Protein AF-W7T0G7-F1 (afdb_monomer_lite)

Structure (mmCIF, N/CA/C/O backbone):
data_AF-W7T0G7-F1
#
_entry.id   AF-W7T0G7-F1
#
loop_
_atom_site.group_PDB
_atom_site.id
_atom_site.type_symbol
_atom_site.label_atom_id
_atom_site.label_alt_id
_atom_site.label_comp_id
_atom_site.label_asym_id
_atom_site.label_entity_id
_atom_site.label_seq_id
_atom_site.pdbx_PDB_ins_code
_atom_site.Cartn_x
_atom_site.Cartn_y
_atom_site.Cartn_z
_atom_site.occupancy
_atom_site.B_iso_or_equiv
_atom_site.auth_seq_id
_atom_site.auth_comp_id
_atom_site.auth_asym_id
_atom_site.auth_atom_id
_atom_site.pdbx_PDB_model_num
ATOM 1 N N . MET A 1 1 ? -38.658 58.659 -3.209 1.00 38.28 1 MET A N 1
ATOM 2 C CA . MET A 1 1 ? -38.162 58.208 -1.889 1.00 38.28 1 MET A CA 1
ATOM 3 C C . MET A 1 1 ? -36.818 57.527 -2.097 1.00 38.28 1 MET A C 1
ATOM 5 O O . MET A 1 1 ? -36.670 56.825 -3.087 1.00 38.28 1 MET A O 1
ATOM 9 N N . ALA A 1 2 ? -35.844 57.837 -1.244 1.00 38.88 2 ALA A N 1
ATOM 10 C CA . ALA A 1 2 ? -34.425 57.495 -1.357 1.00 38.88 2 ALA A CA 1
ATOM 11 C C . ALA A 1 2 ? -34.022 56.374 -0.367 1.00 38.88 2 ALA A C 1
ATOM 13 O O . ALA A 1 2 ? -34.614 56.352 0.704 1.00 38.88 2 ALA A O 1
ATOM 14 N N . PHE A 1 3 ? -33.058 55.519 -0.787 1.00 35.84 3 PHE A N 1
ATOM 15 C CA . PHE A 1 3 ? -31.972 54.727 -0.115 1.00 35.84 3 PHE A CA 1
ATOM 16 C C . PHE A 1 3 ? -32.086 54.269 1.375 1.00 35.84 3 PHE A C 1
ATOM 18 O O . PHE A 1 3 ? -32.823 54.914 2.109 1.00 35.84 3 PHE A O 1
ATOM 25 N N . PRO A 1 4 ? -31.326 53.250 1.900 1.00 53.34 4 PRO A N 1
ATOM 26 C CA . PRO A 1 4 ? -29.958 52.813 1.505 1.00 53.34 4 PRO A CA 1
ATOM 27 C C . PRO A 1 4 ? -29.647 51.274 1.589 1.00 53.34 4 PRO A C 1
ATOM 29 O O . PRO A 1 4 ? -30.462 50.489 2.053 1.00 53.34 4 PRO A O 1
ATOM 32 N N . ALA A 1 5 ? -28.630 50.769 0.870 1.00 35.22 5 ALA A N 1
ATOM 33 C CA . ALA A 1 5 ? -27.236 50.408 1.247 1.00 35.22 5 ALA A CA 1
ATOM 34 C C . ALA A 1 5 ? -26.982 49.019 1.892 1.00 35.22 5 ALA A C 1
ATOM 36 O O . ALA A 1 5 ? -27.711 48.543 2.751 1.00 35.22 5 ALA A O 1
ATOM 37 N N . SER A 1 6 ? -25.881 48.424 1.420 1.00 41.38 6 SER A N 1
ATOM 38 C CA . SER A 1 6 ? -25.241 47.129 1.683 1.00 41.38 6 SER A CA 1
ATOM 39 C C . SER A 1 6 ? -25.088 46.666 3.137 1.00 41.38 6 SER A C 1
ATOM 41 O O . SER A 1 6 ? -24.759 47.463 4.009 1.00 41.38 6 SER A O 1
ATOM 43 N N . VAL A 1 7 ? -25.082 45.337 3.328 1.00 38.31 7 VAL A N 1
ATOM 44 C CA . VAL A 1 7 ? -24.231 44.639 4.312 1.00 38.31 7 VAL A CA 1
ATOM 45 C C . VAL A 1 7 ? -23.619 43.393 3.655 1.00 38.31 7 VAL A C 1
ATOM 47 O O . VAL A 1 7 ? -24.323 42.541 3.123 1.00 38.31 7 VAL A O 1
ATOM 50 N N . ILE A 1 8 ? -22.287 43.335 3.683 1.00 43.81 8 ILE A N 1
ATOM 51 C CA . ILE A 1 8 ? -21.421 42.182 3.394 1.00 43.81 8 ILE A CA 1
ATOM 52 C C . ILE A 1 8 ? -21.242 41.406 4.704 1.00 43.81 8 ILE A C 1
ATOM 54 O O . ILE A 1 8 ? -21.022 42.065 5.711 1.00 43.81 8 ILE A O 1
ATOM 58 N N . MET A 1 9 ? -21.306 40.068 4.676 1.00 31.69 9 MET A N 1
ATOM 59 C CA . MET A 1 9 ? -20.691 39.062 5.582 1.00 31.69 9 MET A CA 1
ATOM 60 C C . MET A 1 9 ? -21.477 37.748 5.376 1.00 31.69 9 MET A C 1
ATOM 62 O O . MET A 1 9 ? -22.691 37.798 5.259 1.00 31.69 9 MET A O 1
ATOM 66 N N . ALA A 1 10 ? -20.95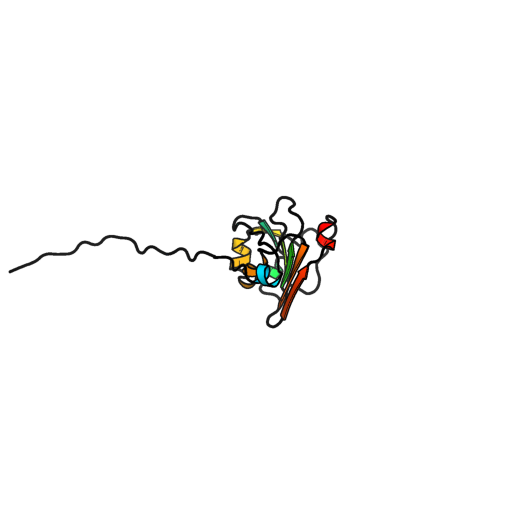2 36.529 5.356 1.00 39.69 10 ALA A N 1
ATOM 67 C CA . ALA A 1 10 ? -19.621 35.954 5.444 1.00 39.69 10 ALA A CA 1
ATOM 68 C C . ALA A 1 10 ? -19.792 34.456 5.092 1.00 39.69 10 ALA A C 1
ATOM 70 O O . ALA A 1 10 ? -20.881 33.912 5.258 1.00 39.69 10 ALA A O 1
ATOM 71 N N . GLY A 1 11 ? -18.721 33.791 4.654 1.00 36.66 11 GLY A N 1
ATOM 72 C CA . GLY A 1 11 ? -18.664 32.326 4.627 1.00 36.66 11 GLY A CA 1
ATOM 73 C C . GLY A 1 11 ? -19.025 31.691 3.288 1.00 36.66 11 GLY A C 1
ATOM 74 O O . GLY A 1 11 ? -20.064 31.057 3.146 1.00 36.66 11 GLY A O 1
ATOM 75 N N . LYS A 1 12 ? -18.103 31.752 2.317 1.00 42.94 12 LYS A N 1
ATOM 76 C CA . LYS A 1 12 ? -17.912 30.568 1.473 1.00 42.94 12 LYS A CA 1
ATOM 77 C C . LYS A 1 12 ? -17.455 29.465 2.419 1.00 42.94 12 LYS A C 1
ATOM 79 O O . LYS A 1 12 ? -16.281 29.439 2.788 1.00 42.94 12 LYS A O 1
ATOM 84 N N . GLU A 1 13 ? -18.382 28.614 2.839 1.00 42.12 13 GLU A N 1
ATOM 85 C CA . GLU A 1 13 ? -18.037 27.313 3.387 1.00 42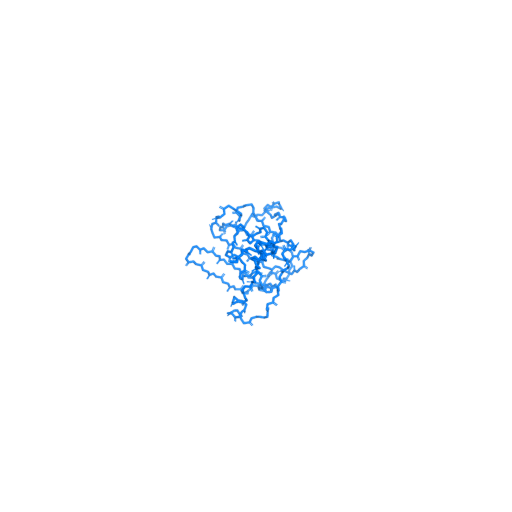.12 13 GLU A CA 1
ATOM 86 C C . GLU A 1 13 ? -17.322 26.569 2.262 1.00 42.12 13 GLU A C 1
ATOM 88 O O . GLU A 1 13 ? -17.919 26.091 1.298 1.00 42.12 13 GLU A O 1
ATOM 93 N N . GLN A 1 14 ? -15.995 26.631 2.309 1.00 37.94 14 GLN A N 1
ATOM 94 C CA . GLN A 1 14 ? -15.141 25.763 1.529 1.00 37.94 14 GLN A CA 1
ATOM 95 C C . GLN A 1 14 ? -15.402 24.380 2.099 1.00 37.94 14 GLN A C 1
ATOM 97 O O . GLN A 1 14 ? -14.861 24.031 3.145 1.00 37.94 14 GLN A O 1
ATOM 102 N N . ALA A 1 15 ? -16.296 23.635 1.450 1.00 39.91 15 ALA A N 1
ATOM 103 C CA . ALA A 1 15 ? -16.377 22.207 1.655 1.00 39.91 15 ALA A CA 1
ATOM 104 C C . ALA A 1 15 ? -14.957 21.682 1.444 1.00 39.91 15 ALA A C 1
ATOM 106 O O . ALA A 1 15 ? -14.414 21.763 0.339 1.00 39.91 15 ALA A O 1
ATOM 107 N N . ALA A 1 16 ? -14.332 21.229 2.530 1.00 43.69 16 ALA A N 1
ATOM 108 C CA . ALA A 1 16 ? -13.197 20.343 2.428 1.00 43.69 16 ALA A CA 1
ATOM 109 C C . ALA A 1 16 ? -13.612 19.261 1.428 1.00 43.69 16 ALA A C 1
ATOM 111 O O . ALA A 1 16 ? -14.672 18.651 1.587 1.00 43.69 16 ALA A O 1
ATOM 112 N N . VAL A 1 17 ? -12.840 19.087 0.354 1.00 43.47 17 VAL A N 1
ATOM 113 C CA . VAL A 1 17 ? -12.960 17.900 -0.490 1.00 43.47 17 VAL A CA 1
ATOM 114 C C . VAL A 1 17 ? -12.558 16.745 0.419 1.00 43.47 17 VAL A C 1
ATOM 116 O O . VAL A 1 17 ? -11.383 16.440 0.586 1.00 43.47 17 VAL A O 1
ATOM 119 N N . GLY A 1 18 ? -13.549 16.218 1.135 1.00 38.69 18 GLY A N 1
ATOM 120 C CA . GLY A 1 18 ? -13.409 15.086 2.022 1.00 38.69 18 GLY A CA 1
ATOM 121 C C . GLY A 1 18 ? -13.093 13.882 1.161 1.00 38.69 18 GLY A C 1
ATOM 122 O O . GLY A 1 18 ? -13.861 13.514 0.273 1.00 38.69 18 GLY A O 1
ATOM 123 N N . PHE A 1 19 ? -11.924 13.307 1.391 1.00 47.78 19 PHE A N 1
ATOM 124 C CA . PHE A 1 19 ? -11.608 11.970 0.943 1.00 47.78 19 PHE A CA 1
ATOM 125 C C . PHE A 1 19 ? -12.575 11.008 1.646 1.00 47.78 19 PHE A C 1
ATOM 127 O O . PHE A 1 19 ? -12.391 10.708 2.820 1.00 47.78 19 PHE A O 1
ATOM 134 N N . GLU A 1 20 ? -13.628 10.571 0.956 1.00 49.78 20 GLU A N 1
ATOM 135 C CA . GLU A 1 20 ? -14.478 9.461 1.396 1.00 49.78 20 GLU A CA 1
ATOM 136 C C . GLU A 1 20 ? -13.916 8.178 0.762 1.00 49.78 20 GLU A C 1
ATOM 138 O O . GLU A 1 20 ? -14.088 7.973 -0.448 1.00 49.78 20 GLU A O 1
ATOM 143 N N . PRO A 1 21 ? -13.191 7.326 1.514 1.00 59.91 21 PRO A N 1
ATOM 144 C CA . PRO A 1 21 ? -12.618 6.115 0.951 1.00 59.91 21 PRO A CA 1
ATOM 145 C C . PRO A 1 21 ? -13.740 5.186 0.482 1.00 59.91 21 PRO A C 1
ATOM 147 O O . PRO A 1 21 ? -14.607 4.777 1.253 1.00 59.91 21 PRO A O 1
ATOM 150 N N . SER A 1 22 ? -13.729 4.842 -0.805 1.00 71.81 22 SER A N 1
ATOM 151 C CA . SER A 1 22 ? -14.692 3.900 -1.369 1.00 71.81 22 SER A CA 1
ATOM 152 C C . SER A 1 22 ? -14.389 2.479 -0.887 1.00 71.81 22 SER A C 1
ATOM 154 O O . SER A 1 22 ? -13.312 1.951 -1.146 1.00 71.81 22 SER A O 1
ATOM 156 N N . ASP A 1 23 ? -15.352 1.825 -0.237 1.00 85.88 23 ASP A N 1
ATOM 157 C CA . ASP A 1 23 ? -15.233 0.460 0.300 1.00 85.88 23 ASP A CA 1
ATOM 158 C C . ASP A 1 23 ? -15.572 -0.642 -0.726 1.00 85.88 23 ASP A C 1
ATOM 160 O O . ASP A 1 23 ? -15.670 -1.823 -0.382 1.00 85.88 23 ASP A O 1
ATOM 164 N N . HIS A 1 24 ? -15.767 -0.284 -1.999 1.00 93.25 24 HIS A N 1
ATOM 165 C CA . HIS A 1 24 ? -16.257 -1.210 -3.022 1.00 93.25 24 HIS A CA 1
ATOM 166 C C . HIS A 1 24 ? -15.323 -2.408 -3.256 1.00 93.25 24 HIS A C 1
ATOM 168 O O . HIS A 1 24 ? -15.814 -3.509 -3.509 1.00 93.25 24 HIS A O 1
ATOM 174 N N . VAL A 1 25 ? -14.001 -2.228 -3.128 1.00 95.88 25 VAL A N 1
ATOM 175 C CA . VAL A 1 25 ? -13.027 -3.327 -3.244 1.00 95.88 25 VAL A CA 1
ATOM 176 C C . VAL A 1 25 ? -13.207 -4.319 -2.096 1.00 95.88 25 VAL A C 1
ATOM 178 O O . VAL A 1 25 ? -13.257 -5.521 -2.340 1.00 95.88 25 VAL A O 1
ATOM 181 N N . CYS A 1 26 ? -13.411 -3.834 -0.866 1.00 96.12 26 CYS A N 1
ATOM 182 C CA . CYS A 1 26 ? -13.692 -4.688 0.292 1.00 96.12 26 CYS A CA 1
ATOM 183 C C . CYS A 1 26 ? -14.990 -5.485 0.097 1.00 96.12 26 CYS A C 1
ATOM 185 O O . CYS A 1 26 ? -15.029 -6.687 0.356 1.00 96.12 26 CYS A O 1
ATOM 187 N N . ARG A 1 27 ? -16.038 -4.846 -0.441 1.00 96.00 27 ARG A N 1
ATOM 188 C CA . ARG A 1 27 ? -17.304 -5.526 -0.768 1.00 96.00 27 ARG A CA 1
ATOM 189 C C . ARG A 1 27 ? -17.125 -6.591 -1.847 1.00 96.00 27 ARG A C 1
ATOM 191 O O . ARG A 1 27 ? -17.638 -7.694 -1.684 1.00 96.00 27 ARG A O 1
ATOM 198 N N . ARG A 1 28 ? -16.384 -6.291 -2.922 1.00 96.25 28 ARG A N 1
ATOM 199 C CA . ARG A 1 28 ? -16.067 -7.247 -4.001 1.00 96.25 28 ARG A CA 1
ATOM 200 C C . ARG A 1 28 ? -15.252 -8.435 -3.486 1.00 96.25 28 ARG A C 1
ATOM 202 O O . ARG A 1 28 ? -15.480 -9.559 -3.917 1.00 96.25 28 ARG A O 1
ATOM 209 N N . ALA A 1 29 ? -14.358 -8.182 -2.536 1.00 94.75 29 ALA A N 1
ATOM 210 C CA . ALA A 1 29 ? -13.570 -9.184 -1.828 1.00 94.75 29 ALA A CA 1
ATOM 211 C C . ALA A 1 29 ? -14.361 -9.966 -0.758 1.00 94.75 29 ALA A C 1
ATOM 213 O O . ALA A 1 29 ? -13.868 -10.975 -0.259 1.00 94.75 29 ALA A O 1
ATOM 214 N N . GLY A 1 30 ? -15.572 -9.527 -0.392 1.00 96.50 30 GLY A N 1
ATOM 215 C CA . GLY A 1 30 ? -16.386 -10.165 0.647 1.00 96.50 30 GLY A CA 1
ATOM 216 C C . GLY A 1 30 ? -15.825 -10.005 2.065 1.00 96.50 30 GLY A C 1
ATOM 217 O O . GLY A 1 30 ? -16.059 -10.867 2.910 1.00 96.50 30 GLY A O 1
ATOM 218 N N . VAL A 1 31 ? -15.081 -8.928 2.332 1.00 96.56 31 VAL A N 1
ATOM 219 C CA . VAL A 1 31 ? -14.423 -8.672 3.624 1.00 96.56 31 VAL A CA 1
ATOM 220 C C . VAL A 1 31 ? -14.942 -7.408 4.297 1.00 96.56 31 VAL A C 1
ATOM 222 O O . VAL A 1 31 ? -15.385 -6.464 3.641 1.00 96.56 31 VAL A O 1
ATOM 225 N N . LEU A 1 32 ? -14.858 -7.380 5.628 1.00 94.56 32 LEU A N 1
ATOM 226 C CA . LEU A 1 32 ? -15.098 -6.159 6.390 1.00 94.56 32 LEU A CA 1
ATOM 227 C C . LEU A 1 32 ? -13.934 -5.179 6.165 1.00 94.56 32 LEU A C 1
ATOM 229 O O . LEU A 1 32 ? -12.778 -5.596 6.290 1.00 94.56 32 LEU A O 1
ATOM 233 N N . PRO A 1 33 ? -14.214 -3.898 5.859 1.00 93.69 33 PRO A N 1
ATOM 234 C CA . PRO A 1 33 ? -13.173 -2.886 5.753 1.00 93.69 33 PRO A CA 1
ATOM 235 C C . PRO A 1 33 ? -12.378 -2.756 7.055 1.00 93.69 33 PRO A C 1
ATOM 237 O O . PRO A 1 33 ? -12.949 -2.687 8.143 1.00 93.69 33 PRO A O 1
ATOM 240 N N . SER A 1 34 ? -11.060 -2.666 6.924 1.00 93.56 34 SER A N 1
ATOM 241 C CA . SER A 1 34 ? -10.131 -2.263 7.975 1.00 93.56 34 SER A CA 1
ATOM 242 C C . SER A 1 34 ? -9.518 -0.921 7.556 1.00 93.56 34 SER A C 1
ATOM 244 O O . SER A 1 34 ? -8.502 -0.906 6.858 1.00 93.56 34 SER A O 1
ATOM 246 N N . PRO A 1 35 ? -10.175 0.214 7.854 1.00 90.56 35 PRO A N 1
ATOM 247 C CA . PRO A 1 35 ? -9.727 1.518 7.381 1.00 90.56 35 PRO A CA 1
ATOM 248 C C . PRO A 1 35 ? -8.383 1.909 8.003 1.00 90.56 35 PRO A C 1
ATOM 250 O O . PRO A 1 35 ? -8.055 1.497 9.113 1.00 90.56 35 PRO A O 1
ATOM 253 N N . VAL A 1 36 ? -7.635 2.740 7.282 1.00 92.19 36 VAL A N 1
ATOM 254 C CA . VAL A 1 36 ? -6.396 3.375 7.750 1.00 92.19 36 VAL A CA 1
ATOM 255 C C . VAL A 1 36 ? -6.628 4.877 7.889 1.00 92.19 36 VAL A C 1
ATOM 257 O O . VAL A 1 36 ? -7.387 5.460 7.109 1.00 92.19 36 VAL A O 1
ATOM 260 N N . ALA A 1 37 ? -6.012 5.512 8.882 1.00 92.38 37 ALA A N 1
ATOM 261 C CA . ALA A 1 37 ? -6.108 6.953 9.056 1.00 92.38 37 ALA A CA 1
ATOM 262 C C . ALA A 1 37 ? -5.182 7.680 8.060 1.00 92.38 37 ALA A C 1
ATOM 264 O O . ALA A 1 37 ? -4.097 7.181 7.757 1.00 92.38 37 ALA A O 1
ATOM 265 N N . PRO A 1 38 ? -5.539 8.891 7.594 1.00 93.62 38 PRO A N 1
ATOM 266 C CA . PRO A 1 38 ? -4.677 9.688 6.711 1.00 93.62 38 PRO A CA 1
ATOM 267 C C . PRO A 1 38 ? -3.265 9.933 7.276 1.00 93.62 38 PRO A C 1
ATOM 269 O O . PRO A 1 38 ? -2.286 9.921 6.531 1.00 93.62 38 PRO A O 1
ATOM 272 N N . ALA A 1 39 ? -3.171 10.088 8.602 1.00 94.44 39 ALA A N 1
ATOM 273 C CA . ALA A 1 39 ? -1.926 10.305 9.338 1.00 94.44 39 ALA A CA 1
ATOM 274 C C . ALA A 1 39 ? -1.146 9.012 9.652 1.00 94.44 39 ALA A C 1
ATOM 276 O O . ALA A 1 39 ? -0.035 9.088 10.183 1.00 94.44 39 ALA A O 1
ATOM 277 N N . ASP A 1 40 ? -1.696 7.831 9.351 1.00 94.12 40 ASP A N 1
ATOM 278 C CA . ASP A 1 40 ? -0.960 6.581 9.523 1.00 94.12 40 ASP A CA 1
ATOM 279 C C . ASP A 1 40 ? 0.189 6.501 8.522 1.00 94.12 40 ASP A C 1
ATOM 281 O O . ASP A 1 40 ? 0.130 7.043 7.416 1.00 94.12 40 ASP A O 1
ATOM 285 N N . LYS A 1 41 ? 1.248 5.790 8.908 1.00 94.81 41 LYS A N 1
ATOM 286 C CA . LYS A 1 41 ? 2.404 5.548 8.045 1.00 94.81 41 LYS A CA 1
ATOM 287 C C . LYS A 1 41 ? 2.309 4.185 7.380 1.00 94.81 41 LYS A C 1
ATOM 289 O O . LYS A 1 41 ? 1.907 3.215 8.019 1.00 94.81 41 LYS A O 1
ATOM 294 N N . LEU A 1 42 ? 2.764 4.130 6.135 1.00 94.75 42 LEU A N 1
ATOM 295 C CA . LEU A 1 42 ? 2.998 2.925 5.342 1.00 94.75 42 LEU A CA 1
ATOM 296 C C . LEU A 1 42 ? 4.436 2.910 4.815 1.00 94.75 42 LEU A C 1
ATOM 298 O O . LEU A 1 42 ? 5.101 3.949 4.789 1.00 94.75 42 LEU A O 1
ATOM 302 N N . GLY A 1 43 ? 4.913 1.744 4.386 1.00 94.62 43 GLY A N 1
ATOM 303 C CA . GLY A 1 43 ? 6.151 1.618 3.623 1.00 94.62 43 GLY A CA 1
ATOM 304 C C . GLY A 1 43 ? 5.892 1.876 2.140 1.00 94.62 43 GLY A C 1
ATOM 305 O O . GLY A 1 43 ? 4.989 1.284 1.553 1.00 94.62 43 GLY A O 1
ATOM 306 N N . VAL A 1 44 ? 6.683 2.737 1.504 1.00 95.38 44 VAL A N 1
ATOM 307 C CA . VAL A 1 44 ? 6.566 3.010 0.064 1.00 95.38 44 VAL A CA 1
ATOM 308 C C . VAL A 1 44 ? 7.927 2.973 -0.624 1.00 95.38 44 VAL A C 1
ATOM 310 O O . VAL A 1 44 ? 8.916 3.440 -0.061 1.00 95.38 44 VAL A O 1
ATOM 313 N N . SER A 1 45 ? 8.000 2.440 -1.845 1.00 94.88 45 SER A N 1
ATOM 314 C CA . SER A 1 45 ? 9.191 2.609 -2.684 1.00 94.88 45 SER A CA 1
ATOM 315 C C . SER A 1 45 ? 9.191 3.985 -3.349 1.00 94.88 45 SER A C 1
ATOM 317 O O . SER A 1 45 ? 8.143 4.525 -3.703 1.00 94.88 45 SER A O 1
ATOM 319 N N . ARG A 1 46 ? 10.370 4.571 -3.588 1.00 91.62 46 ARG A N 1
ATOM 320 C CA . ARG A 1 46 ? 10.452 5.893 -4.246 1.00 91.62 46 ARG A CA 1
ATOM 321 C C . ARG A 1 46 ? 9.802 5.894 -5.637 1.00 91.62 46 ARG A C 1
ATOM 323 O O . ARG A 1 46 ? 9.187 6.883 -6.021 1.00 91.62 46 ARG A O 1
ATOM 330 N N . GLN A 1 47 ? 9.899 4.779 -6.360 1.00 90.56 47 GLN A N 1
ATOM 331 C CA . GLN A 1 47 ? 9.319 4.590 -7.693 1.00 90.56 47 GLN A CA 1
ATOM 332 C C . GLN A 1 47 ? 7.784 4.567 -7.677 1.00 90.56 47 GLN A C 1
ATOM 334 O O . GLN A 1 47 ? 7.150 4.966 -8.651 1.00 90.56 47 GLN A O 1
ATOM 339 N N . ALA A 1 48 ? 7.164 4.157 -6.564 1.00 92.19 48 ALA A N 1
ATOM 340 C CA . ALA A 1 48 ? 5.707 4.202 -6.443 1.00 92.19 48 ALA A CA 1
ATOM 341 C C . ALA A 1 48 ? 5.147 5.622 -6.536 1.00 92.19 48 ALA A C 1
ATOM 343 O O . ALA A 1 48 ? 4.017 5.806 -6.982 1.00 92.19 48 ALA A O 1
ATOM 344 N N . LEU A 1 49 ? 5.951 6.628 -6.186 1.00 91.75 49 LEU A N 1
ATOM 345 C CA . LEU A 1 49 ? 5.568 8.035 -6.258 1.00 91.75 49 LEU A CA 1
ATOM 346 C C . LEU A 1 49 ? 5.806 8.654 -7.644 1.00 91.75 49 LEU A C 1
ATOM 348 O O . LEU A 1 49 ? 5.268 9.720 -7.923 1.00 91.75 49 LEU A O 1
ATOM 352 N N . SER A 1 50 ? 6.577 8.008 -8.528 1.00 87.38 50 SER A N 1
ATOM 353 C CA . SER A 1 50 ? 6.845 8.514 -9.884 1.00 87.38 50 SER A CA 1
ATOM 354 C C . SER A 1 50 ? 5.802 8.100 -10.927 1.00 87.38 50 SER A C 1
ATOM 356 O O . SER A 1 50 ? 5.959 8.433 -12.099 1.00 87.38 50 SER A O 1
ATOM 358 N N . GLY A 1 51 ? 4.748 7.380 -10.526 1.00 83.69 51 GLY A N 1
ATOM 359 C CA . GLY A 1 51 ? 3.690 6.926 -11.436 1.00 83.69 51 GLY A CA 1
ATOM 360 C C . GLY A 1 51 ? 4.080 5.728 -12.307 1.00 83.69 51 GLY A C 1
ATOM 361 O O . GLY A 1 51 ? 3.480 5.513 -13.359 1.00 83.69 51 GLY A O 1
ATOM 362 N N . GLU A 1 52 ? 5.100 4.966 -11.901 1.00 91.00 52 GLU A N 1
ATOM 363 C CA . GLU A 1 52 ? 5.514 3.751 -12.604 1.00 91.00 52 GLU A CA 1
ATOM 364 C C . GLU A 1 52 ? 4.488 2.616 -12.409 1.00 91.00 52 GLU A C 1
ATOM 366 O O . GLU A 1 52 ? 3.746 2.567 -11.426 1.00 91.00 52 GLU A O 1
ATOM 371 N N . TRP A 1 53 ? 4.445 1.694 -13.372 1.00 93.50 53 TRP A N 1
ATOM 372 C CA . TRP A 1 53 ? 3.575 0.521 -13.365 1.00 93.50 53 TRP A CA 1
ATOM 373 C C . TRP A 1 53 ? 4.391 -0.775 -13.501 1.00 93.50 53 TRP A C 1
ATOM 375 O O . TRP A 1 53 ? 5.437 -0.772 -14.153 1.00 93.50 53 TRP A O 1
ATOM 385 N N . PRO A 1 54 ? 3.909 -1.912 -12.969 1.00 95.62 54 PRO A N 1
ATOM 386 C CA . PRO A 1 54 ? 2.705 -2.055 -12.149 1.00 95.62 54 PRO A CA 1
ATOM 387 C C . PRO A 1 54 ? 2.909 -1.493 -10.738 1.00 95.62 54 PRO A C 1
ATOM 389 O O . PRO A 1 54 ? 4.037 -1.446 -10.251 1.00 95.62 54 PRO A O 1
ATOM 392 N N . LEU A 1 55 ? 1.820 -1.090 -10.088 1.00 97.06 55 LEU A N 1
ATOM 393 C CA . LEU A 1 55 ? 1.794 -0.645 -8.700 1.00 97.06 55 LEU A CA 1
ATOM 394 C C . LEU A 1 55 ? 1.274 -1.787 -7.834 1.00 97.06 55 LEU A C 1
ATOM 396 O O . LEU A 1 55 ? 0.143 -2.237 -7.991 1.00 97.06 55 LEU A O 1
ATOM 400 N N . ASN A 1 56 ? 2.109 -2.257 -6.926 1.00 97.25 56 ASN A N 1
ATOM 401 C CA . ASN A 1 56 ? 1.820 -3.382 -6.061 1.00 97.25 56 ASN A CA 1
ATOM 402 C C . ASN A 1 56 ? 1.573 -2.888 -4.641 1.00 97.25 56 ASN A C 1
ATOM 404 O O . ASN A 1 56 ? 2.190 -1.914 -4.204 1.00 97.25 56 ASN A O 1
ATOM 408 N N . GLY A 1 57 ? 0.745 -3.618 -3.906 1.00 96.12 57 GLY A N 1
ATOM 409 C CA . GLY A 1 57 ? 0.577 -3.438 -2.477 1.00 96.12 57 GLY A CA 1
ATOM 410 C C . GLY A 1 57 ? 0.416 -4.765 -1.759 1.00 96.12 57 GLY A C 1
ATOM 411 O O . GLY A 1 57 ? -0.182 -5.705 -2.284 1.00 96.12 57 GLY A O 1
ATOM 412 N N . VAL A 1 58 ? 0.934 -4.830 -0.539 1.00 95.62 58 VAL A N 1
ATOM 413 C CA . VAL A 1 58 ? 0.680 -5.915 0.411 1.00 95.62 58 VAL A CA 1
ATOM 414 C C . VAL A 1 58 ? 0.379 -5.315 1.775 1.00 95.62 58 VAL A C 1
ATOM 416 O O . VAL A 1 58 ? 1.072 -4.392 2.208 1.00 95.62 58 VAL A O 1
ATOM 419 N N . ARG A 1 59 ? -0.647 -5.835 2.451 1.00 95.25 59 ARG A N 1
ATOM 420 C CA . ARG A 1 59 ? -0.928 -5.488 3.842 1.00 95.25 59 ARG A CA 1
ATOM 421 C C . ARG A 1 59 ? -0.475 -6.605 4.765 1.00 95.25 59 ARG A C 1
ATOM 423 O O . ARG A 1 59 ? -1.085 -7.672 4.814 1.00 95.25 59 ARG A O 1
ATOM 430 N N . LEU A 1 60 ? 0.597 -6.349 5.496 1.00 92.75 60 LEU A N 1
ATOM 431 C CA . LEU A 1 60 ? 1.092 -7.218 6.554 1.00 92.75 60 LEU A CA 1
ATOM 432 C C . LEU A 1 60 ? 0.283 -7.008 7.835 1.00 92.75 60 LEU A C 1
ATOM 434 O O . LEU A 1 60 ? -0.559 -6.109 7.933 1.00 92.75 60 LEU A O 1
ATOM 438 N N . ARG A 1 61 ? 0.536 -7.851 8.837 1.00 87.44 61 ARG A N 1
ATOM 439 C CA . ARG A 1 61 ? 0.057 -7.592 10.197 1.00 87.44 61 ARG A CA 1
ATOM 440 C C . ARG A 1 61 ? 0.654 -6.272 10.699 1.00 87.44 61 ARG A C 1
ATOM 442 O O . ARG A 1 61 ? 1.785 -5.937 10.369 1.00 87.44 61 ARG A O 1
ATOM 449 N N . GLU A 1 62 ? -0.120 -5.538 11.486 1.00 78.00 62 GLU A N 1
ATOM 450 C CA . GLU A 1 62 ? 0.307 -4.262 12.061 1.00 78.00 62 GLU A CA 1
ATOM 451 C C . GLU A 1 62 ? 1.545 -4.451 12.952 1.00 78.00 62 GLU A C 1
ATOM 453 O O . GLU A 1 62 ? 1.491 -5.172 13.949 1.00 78.00 62 GLU A O 1
ATOM 458 N N . ASP A 1 63 ? 2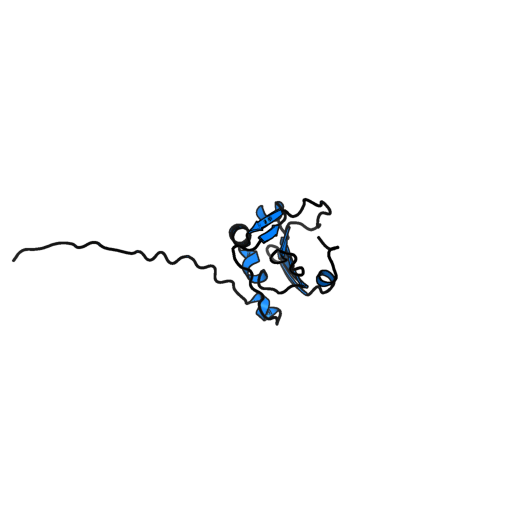.647 -3.793 12.586 1.00 66.44 63 ASP A N 1
ATOM 459 C CA . ASP A 1 63 ? 3.906 -3.753 13.345 1.00 66.44 63 ASP A CA 1
ATOM 460 C C . ASP A 1 63 ? 4.320 -2.290 13.585 1.00 66.44 63 ASP A C 1
ATOM 462 O O . ASP A 1 63 ? 5.290 -1.775 13.033 1.00 66.44 63 ASP A O 1
ATOM 466 N N . GLY A 1 64 ? 3.475 -1.542 14.307 1.00 67.94 64 GLY A N 1
ATOM 467 C CA . GLY A 1 64 ? 3.700 -0.115 14.596 1.00 67.94 64 GLY A CA 1
ATOM 468 C C . GLY A 1 64 ? 3.458 0.851 13.421 1.00 67.94 64 GLY A C 1
ATOM 469 O O . GLY A 1 64 ? 3.698 2.051 13.552 1.00 67.94 64 GLY A O 1
ATOM 470 N N . THR A 1 65 ? 2.958 0.345 12.291 1.00 83.56 65 THR A N 1
ATOM 471 C CA . THR A 1 65 ? 2.482 1.088 11.107 1.00 83.56 65 THR A CA 1
ATOM 472 C C . THR A 1 65 ? 1.104 0.552 10.688 1.00 83.56 65 THR A C 1
ATOM 474 O O . THR A 1 65 ? 0.615 -0.402 11.296 1.00 83.56 65 THR A O 1
ATOM 477 N N . CYS A 1 66 ? 0.473 1.089 9.634 1.00 90.38 66 CYS A N 1
ATOM 478 C CA . CYS A 1 66 ? -0.804 0.540 9.140 1.00 90.38 66 CYS A CA 1
ATOM 479 C C . CYS A 1 66 ? -0.669 -0.797 8.377 1.00 90.38 66 CYS A C 1
ATOM 481 O O . CYS A 1 66 ? -1.667 -1.353 7.904 1.00 90.38 66 CYS A O 1
ATOM 483 N N . GLY A 1 67 ? 0.560 -1.315 8.250 1.00 93.38 67 GLY A N 1
ATOM 484 C CA . GLY A 1 67 ? 0.874 -2.612 7.648 1.00 93.38 67 GLY A CA 1
ATOM 485 C C . GLY A 1 67 ? 0.964 -2.608 6.122 1.00 93.38 67 GLY A C 1
ATOM 486 O O . GLY A 1 67 ? 1.328 -3.629 5.544 1.00 93.38 67 GLY A O 1
ATOM 487 N N . TRP A 1 68 ? 0.653 -1.495 5.453 1.00 95.81 68 TRP A N 1
ATOM 488 C CA . TRP A 1 68 ? 0.779 -1.394 4.000 1.00 95.81 68 TRP A CA 1
ATOM 489 C C . TRP A 1 68 ? 2.228 -1.199 3.558 1.00 95.81 68 TRP A C 1
ATOM 491 O O . TRP A 1 68 ? 2.941 -0.337 4.071 1.00 95.81 68 TRP A O 1
ATOM 501 N N . TYR A 1 69 ? 2.615 -1.959 2.538 1.00 95.06 69 TYR A N 1
ATOM 502 C CA . TYR A 1 69 ? 3.839 -1.778 1.767 1.00 95.06 69 TYR A CA 1
ATOM 503 C C . TYR A 1 69 ? 3.466 -1.649 0.296 1.00 95.06 69 TYR A C 1
ATOM 505 O O . TYR A 1 69 ? 2.804 -2.535 -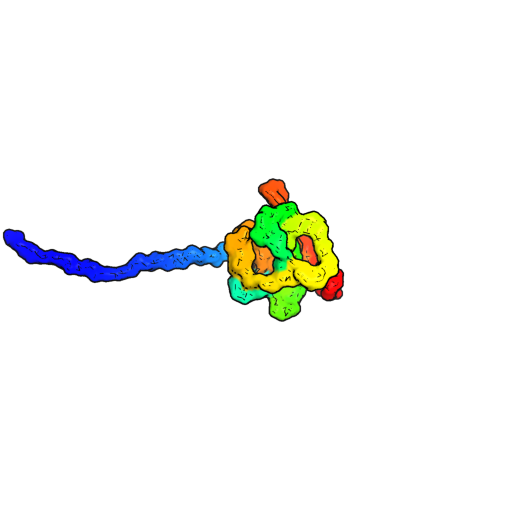0.247 1.00 95.06 69 TYR A O 1
ATOM 513 N N . VAL A 1 70 ? 3.861 -0.546 -0.341 1.00 96.00 70 VAL A N 1
ATOM 514 C CA . VAL A 1 70 ? 3.473 -0.195 -1.715 1.00 96.00 70 VAL A CA 1
ATOM 515 C C . VAL A 1 70 ? 4.713 0.076 -2.563 1.00 96.00 70 VAL A C 1
ATOM 517 O O . VAL A 1 70 ? 5.583 0.852 -2.176 1.00 96.00 70 VAL A O 1
ATOM 520 N N . TRP A 1 71 ? 4.820 -0.548 -3.734 1.00 96.06 71 TRP A N 1
ATOM 521 C CA . TRP A 1 71 ? 5.972 -0.366 -4.625 1.00 96.06 71 TRP A CA 1
ATOM 522 C C . TRP A 1 71 ? 5.579 -0.446 -6.095 1.00 96.06 71 TRP A C 1
ATOM 524 O O . TRP A 1 71 ? 4.600 -1.096 -6.460 1.00 96.06 71 TRP A O 1
ATOM 534 N N . SER A 1 72 ? 6.366 0.193 -6.958 1.00 94.44 72 SER A N 1
ATOM 535 C CA . SER A 1 72 ? 6.241 0.030 -8.409 1.00 94.44 72 SER A CA 1
ATOM 536 C C . SER A 1 72 ? 7.298 -0.892 -8.994 1.00 94.44 72 SER A C 1
ATOM 538 O O . SER A 1 72 ? 8.402 -1.007 -8.462 1.00 94.44 72 SER A O 1
ATOM 540 N N . GLY A 1 73 ? 6.939 -1.541 -10.099 1.00 88.38 73 GLY A N 1
ATOM 541 C CA . GLY A 1 73 ? 7.804 -2.441 -10.851 1.00 88.38 73 GLY A CA 1
ATOM 542 C C . GLY A 1 73 ? 7.461 -3.917 -10.655 1.00 88.38 73 GLY A C 1
ATOM 543 O O . GLY A 1 73 ? 6.649 -4.308 -9.816 1.00 88.38 73 GLY A O 1
ATOM 544 N N . ARG A 1 74 ? 8.079 -4.765 -11.482 1.00 79.75 74 ARG A N 1
ATOM 545 C CA . ARG A 1 74 ? 7.820 -6.217 -11.500 1.00 79.75 74 ARG A CA 1
ATOM 546 C C . ARG A 1 74 ? 8.575 -6.992 -10.423 1.00 79.75 74 ARG A C 1
ATOM 548 O O . ARG A 1 74 ? 8.174 -8.103 -10.093 1.00 79.75 74 ARG A O 1
ATOM 555 N N . THR A 1 75 ? 9.665 -6.427 -9.914 1.00 80.38 75 THR A N 1
ATOM 556 C CA . THR A 1 75 ? 10.573 -7.098 -8.983 1.00 80.38 75 THR A CA 1
ATOM 557 C C . THR A 1 75 ? 10.602 -6.324 -7.678 1.00 80.38 75 THR A C 1
ATOM 559 O O . THR A 1 75 ? 10.893 -5.129 -7.677 1.00 80.38 75 THR A O 1
ATOM 562 N N . LEU A 1 76 ? 10.305 -7.007 -6.574 1.00 83.94 76 LEU A N 1
ATOM 563 C CA . LEU A 1 76 ? 10.531 -6.478 -5.235 1.00 83.94 76 LEU A CA 1
ATOM 564 C C . LEU A 1 76 ? 12.042 -6.451 -4.964 1.00 83.94 76 LEU A C 1
ATOM 566 O O . LEU A 1 76 ? 12.732 -7.438 -5.221 1.00 83.94 76 LEU A O 1
ATOM 570 N N . SER A 1 77 ? 12.559 -5.320 -4.491 1.00 85.31 77 SER A N 1
ATOM 571 C CA . SER A 1 77 ? 13.972 -5.209 -4.121 1.00 85.31 77 SER A CA 1
ATOM 572 C C . SER A 1 77 ? 14.242 -5.913 -2.790 1.00 85.31 77 SER A C 1
ATOM 574 O O . SER A 1 77 ? 13.388 -5.905 -1.913 1.00 85.31 77 SER A O 1
ATOM 576 N N . HIS A 1 78 ? 15.449 -6.458 -2.626 1.00 82.00 78 HIS A N 1
ATOM 577 C CA . HIS A 1 78 ? 15.958 -6.974 -1.345 1.00 82.00 78 HIS A CA 1
ATOM 578 C C . HIS A 1 78 ? 16.801 -5.939 -0.581 1.00 82.00 78 HIS A C 1
ATOM 580 O O . HIS A 1 78 ? 17.494 -6.278 0.376 1.00 82.00 78 HIS A O 1
ATOM 586 N N . ASP A 1 79 ? 16.811 -4.693 -1.052 1.00 87.56 79 ASP A N 1
ATOM 587 C CA . ASP A 1 79 ? 17.487 -3.591 -0.376 1.00 87.56 79 ASP A CA 1
ATOM 588 C C . ASP A 1 79 ? 16.743 -3.259 0.935 1.00 87.56 79 ASP A C 1
ATOM 590 O O . ASP A 1 79 ? 15.549 -2.957 0.875 1.00 87.56 79 ASP A O 1
ATOM 594 N N . PRO A 1 80 ? 17.404 -3.297 2.109 1.00 83.25 80 PRO A N 1
ATOM 595 C CA . PRO A 1 80 ? 16.762 -2.984 3.387 1.00 83.25 80 PRO A CA 1
ATOM 596 C C . PRO A 1 80 ? 16.226 -1.545 3.463 1.00 83.25 80 PRO A C 1
ATOM 598 O O . PRO A 1 80 ? 15.317 -1.278 4.245 1.00 83.25 80 PRO A O 1
ATOM 601 N N . ASP A 1 81 ? 16.739 -0.633 2.632 1.00 87.69 81 ASP A N 1
ATOM 602 C CA . ASP A 1 81 ? 16.298 0.762 2.544 1.00 87.69 81 ASP A CA 1
ATOM 603 C C . ASP A 1 81 ? 15.304 0.993 1.386 1.00 87.69 81 ASP A C 1
ATOM 605 O O . ASP A 1 81 ? 15.045 2.136 0.982 1.00 87.69 81 ASP A O 1
ATOM 609 N N . PHE A 1 82 ? 14.750 -0.083 0.810 1.00 90.88 82 PHE A N 1
ATOM 610 C CA . PHE A 1 82 ? 13.826 -0.000 -0.322 1.00 90.88 82 PHE A CA 1
ATOM 611 C C . PHE A 1 82 ? 12.521 0.714 0.035 1.00 90.88 82 PHE A C 1
ATOM 613 O O . PHE A 1 82 ? 12.031 1.535 -0.748 1.00 90.88 82 PHE A O 1
ATOM 620 N N . PHE A 1 83 ? 11.971 0.413 1.213 1.00 93.06 83 PHE A N 1
ATOM 621 C CA . PHE A 1 83 ? 10.759 1.041 1.717 1.00 93.06 83 PHE A CA 1
ATOM 622 C C . PHE A 1 83 ? 11.096 2.193 2.652 1.00 93.06 83 PHE A C 1
ATOM 624 O O . PHE A 1 83 ? 11.791 2.033 3.652 1.00 93.06 83 PHE A O 1
ATOM 631 N N . VAL A 1 84 ? 10.536 3.360 2.354 1.00 92.94 84 VAL A N 1
ATOM 632 C CA . VAL A 1 84 ? 10.596 4.531 3.229 1.00 92.94 84 VAL A CA 1
ATOM 633 C C . VAL A 1 84 ? 9.217 4.802 3.832 1.00 92.94 84 VAL A C 1
ATOM 635 O O . VAL A 1 84 ? 8.207 4.540 3.176 1.00 92.94 84 VAL A O 1
ATOM 638 N N . PRO A 1 85 ? 9.133 5.322 5.067 1.00 94.56 85 PRO A N 1
ATOM 639 C CA . PRO A 1 85 ? 7.853 5.662 5.670 1.00 94.56 85 PRO A CA 1
ATOM 640 C C . PRO A 1 85 ? 7.215 6.869 4.968 1.00 94.56 85 PRO A C 1
ATOM 642 O O . PRO A 1 85 ? 7.859 7.906 4.803 1.00 94.56 85 PRO A O 1
ATOM 645 N N . LEU A 1 86 ? 5.931 6.768 4.624 1.00 95.56 86 LEU A N 1
ATOM 646 C CA . LEU A 1 86 ? 5.116 7.863 4.087 1.00 95.56 86 LEU A CA 1
ATOM 647 C C . LEU A 1 86 ? 3.727 7.852 4.735 1.00 95.56 86 LEU A C 1
ATOM 649 O O . LEU A 1 86 ? 3.208 6.784 5.048 1.00 95.56 86 LEU A O 1
ATOM 653 N N . HIS A 1 87 ? 3.127 9.027 4.946 1.00 95.75 87 HIS A N 1
ATOM 654 C CA . HIS A 1 87 ? 1.732 9.100 5.389 1.00 95.75 87 HIS A CA 1
ATOM 655 C C . HIS A 1 87 ? 0.779 8.639 4.283 1.00 95.75 87 HIS A C 1
ATOM 657 O O . HIS A 1 87 ? 1.015 8.910 3.102 1.00 95.75 87 HIS A O 1
ATOM 663 N N . VAL A 1 88 ? -0.308 7.977 4.677 1.00 95.56 88 VAL A N 1
ATOM 664 C CA . VAL A 1 88 ? -1.354 7.494 3.766 1.00 95.56 88 VAL A CA 1
ATOM 665 C C . VAL A 1 88 ? -1.870 8.618 2.867 1.00 95.56 88 VAL A C 1
ATOM 667 O O . VAL A 1 88 ? -1.988 8.415 1.660 1.00 95.56 88 VAL A O 1
ATOM 670 N N . GLU A 1 89 ? -2.125 9.803 3.426 1.00 95.50 89 GLU A N 1
ATOM 671 C CA . GLU A 1 89 ? -2.629 10.952 2.661 1.00 95.50 89 GLU A CA 1
ATOM 672 C C . GLU A 1 89 ? -1.714 11.328 1.489 1.00 95.50 89 GLU A C 1
ATOM 674 O O . GLU A 1 89 ? -2.186 11.457 0.364 1.00 95.50 89 GLU A O 1
ATOM 679 N N . HIS A 1 90 ? -0.396 11.374 1.707 1.00 95.56 90 HIS A N 1
ATOM 680 C CA . HIS A 1 90 ? 0.564 11.725 0.660 1.00 95.56 90 HIS A CA 1
ATOM 681 C C . HIS A 1 90 ? 0.682 10.640 -0.419 1.00 95.56 90 HIS A C 1
ATOM 683 O O . HIS A 1 90 ? 0.932 10.954 -1.584 1.00 95.56 90 HIS A O 1
ATOM 689 N N . LEU A 1 91 ? 0.507 9.359 -0.064 1.00 95.56 91 LEU A N 1
ATOM 690 C CA . LEU A 1 91 ? 0.433 8.301 -1.074 1.00 95.56 91 LEU A CA 1
ATOM 691 C C . LEU A 1 91 ? -0.813 8.484 -1.943 1.00 95.56 91 LEU A C 1
ATOM 693 O O . LEU A 1 91 ? -0.715 8.385 -3.161 1.00 95.56 91 LEU A O 1
ATOM 697 N N . VAL A 1 92 ? -1.967 8.746 -1.331 1.00 95.31 92 VAL A N 1
ATOM 698 C CA . VAL A 1 92 ? -3.235 8.945 -2.044 1.00 95.31 92 VAL A CA 1
ATOM 699 C C . VAL A 1 92 ? -3.191 10.198 -2.921 1.00 95.31 92 VAL A C 1
ATOM 701 O O . VAL A 1 92 ? -3.706 10.171 -4.033 1.00 95.31 92 VAL A O 1
ATOM 704 N N . GLU A 1 93 ? -2.545 11.274 -2.475 1.00 94.81 93 GLU A N 1
ATOM 705 C CA . GLU A 1 93 ? -2.316 12.466 -3.298 1.00 94.81 93 GLU A CA 1
ATOM 706 C C . GLU A 1 93 ? -1.478 12.153 -4.546 1.00 94.81 93 GLU A C 1
ATOM 708 O O . GLU A 1 93 ? -1.799 12.618 -5.640 1.00 94.81 93 GLU A O 1
ATOM 713 N N . ALA A 1 94 ? -0.421 11.346 -4.402 1.00 94.50 94 ALA A N 1
ATOM 714 C CA . ALA A 1 94 ? 0.459 10.976 -5.510 1.00 94.50 94 ALA A CA 1
ATOM 715 C C . ALA A 1 94 ? -0.138 9.894 -6.430 1.00 94.50 94 ALA A C 1
ATOM 717 O O . ALA A 1 94 ? 0.117 9.888 -7.636 1.00 94.50 94 ALA A O 1
ATOM 718 N N . ARG A 1 95 ? -0.892 8.951 -5.859 1.00 94.75 95 ARG A N 1
ATOM 719 C CA . ARG A 1 95 ? -1.439 7.750 -6.508 1.00 94.75 95 ARG A CA 1
ATOM 720 C C . ARG A 1 95 ? -2.895 7.531 -6.063 1.00 94.75 95 ARG A C 1
ATOM 722 O O . ARG A 1 95 ? -3.174 6.584 -5.324 1.00 94.75 95 ARG A O 1
ATOM 729 N N . PRO A 1 96 ? -3.845 8.386 -6.480 1.00 93.88 96 PRO A N 1
ATOM 730 C CA . PRO A 1 96 ? -5.236 8.316 -6.021 1.00 93.88 96 PRO A CA 1
ATOM 731 C C . PRO A 1 96 ? -5.916 6.974 -6.323 1.00 93.88 96 PRO A C 1
ATOM 733 O O . PRO A 1 96 ? -6.851 6.586 -5.622 1.00 93.88 96 PRO A O 1
ATOM 736 N N . GLU A 1 97 ? -5.426 6.224 -7.311 1.00 93.44 97 GLU A N 1
ATOM 737 C CA . GLU A 1 97 ? -5.900 4.877 -7.623 1.00 93.44 97 GLU A CA 1
ATOM 738 C C . GLU A 1 97 ? -5.730 3.875 -6.474 1.00 93.44 97 GLU A C 1
ATOM 740 O O . GLU A 1 97 ? -6.462 2.894 -6.447 1.00 93.44 97 GLU A O 1
ATOM 745 N N . VAL A 1 98 ? -4.824 4.091 -5.510 1.00 95.12 98 VAL A N 1
ATOM 746 C CA . VAL A 1 98 ? -4.632 3.142 -4.395 1.00 95.12 98 VAL A CA 1
ATOM 747 C C . VAL A 1 98 ? -5.732 3.223 -3.343 1.00 95.12 98 VAL A C 1
ATOM 749 O O . VAL A 1 98 ? -5.945 2.266 -2.599 1.00 95.12 98 VAL A O 1
ATOM 752 N N . ALA A 1 99 ? -6.445 4.348 -3.273 1.00 94.94 99 ALA A N 1
ATOM 753 C CA . ALA A 1 99 ? -7.380 4.651 -2.198 1.00 94.94 99 ALA A CA 1
ATOM 754 C C . ALA A 1 99 ? -8.421 3.549 -1.923 1.00 94.94 99 ALA A C 1
ATOM 756 O O . ALA A 1 99 ? -8.606 3.206 -0.753 1.00 94.94 99 ALA A O 1
ATOM 757 N N . PRO A 1 100 ? -9.064 2.933 -2.937 1.00 95.00 100 PRO A N 1
ATOM 758 C CA . PRO A 1 100 ? -10.064 1.895 -2.694 1.00 95.00 100 PRO A CA 1
ATOM 759 C C . PRO A 1 100 ? -9.504 0.605 -2.081 1.00 95.00 100 PRO A C 1
ATOM 761 O O . PRO A 1 100 ? -10.248 -0.168 -1.478 1.00 95.00 100 PRO A O 1
ATOM 764 N N . TYR A 1 101 ? -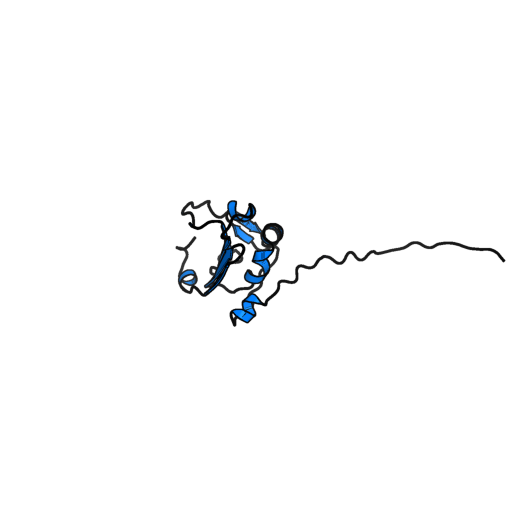8.202 0.358 -2.233 1.00 96.44 101 TYR A N 1
ATOM 765 C CA . TYR A 1 101 ? -7.543 -0.872 -1.794 1.00 96.44 101 TYR A CA 1
ATOM 766 C C . TYR A 1 101 ? -7.041 -0.777 -0.356 1.00 96.44 101 TYR A C 1
ATOM 768 O O . TYR A 1 101 ? -6.963 -1.797 0.322 1.00 96.44 101 TYR A O 1
ATOM 776 N N . LEU A 1 102 ? -6.759 0.434 0.142 1.00 95.62 102 LEU A N 1
ATOM 777 C CA . LEU A 1 102 ? -6.172 0.639 1.471 1.00 95.62 102 LEU A CA 1
ATOM 778 C C . LEU A 1 102 ? -7.079 0.195 2.631 1.00 95.62 102 LEU A C 1
ATOM 780 O O . LEU A 1 102 ? -6.590 -0.006 3.742 1.00 95.62 102 LEU A O 1
ATOM 784 N N . GLY A 1 103 ? -8.375 -0.008 2.373 1.00 95.06 103 GLY A N 1
ATOM 785 C CA . GLY A 1 103 ? -9.321 -0.582 3.332 1.00 95.06 103 GLY A CA 1
ATOM 786 C C . GLY A 1 103 ? -9.259 -2.109 3.464 1.00 95.06 103 GLY A C 1
ATOM 787 O O . GLY A 1 103 ? -9.862 -2.651 4.390 1.00 95.06 103 GLY A O 1
ATOM 788 N N . LEU A 1 104 ? -8.563 -2.825 2.572 1.00 96.25 104 LEU A N 1
ATOM 789 C CA . LEU A 1 104 ? -8.453 -4.287 2.643 1.00 96.25 104 LEU A CA 1
ATOM 790 C C . LEU A 1 104 ? -7.690 -4.713 3.904 1.00 96.25 104 LEU A C 1
ATOM 792 O O . LEU A 1 104 ? -6.666 -4.100 4.201 1.00 96.25 104 LEU A O 1
ATOM 796 N N . PRO A 1 105 ? -8.138 -5.742 4.647 1.00 95.44 105 PRO A N 1
ATOM 797 C CA . PRO A 1 105 ? -7.496 -6.155 5.894 1.00 95.44 105 PRO A CA 1
ATOM 798 C C . PRO A 1 105 ? -6.108 -6.786 5.665 1.00 95.44 105 PRO A C 1
ATOM 800 O O . PRO A 1 105 ? -5.727 -7.056 4.525 1.00 95.44 105 PRO A O 1
ATOM 803 N N . PRO A 1 106 ? -5.321 -7.027 6.730 1.00 95.44 106 PRO A N 1
ATOM 804 C CA . PRO A 1 106 ? -4.064 -7.763 6.622 1.00 95.44 106 PRO A CA 1
ATOM 805 C C . PRO A 1 106 ? -4.226 -9.100 5.887 1.00 95.44 106 PRO A C 1
ATOM 807 O O . PRO A 1 106 ? -5.239 -9.787 6.037 1.00 95.44 106 PRO A O 1
ATOM 810 N N . GLY A 1 107 ? -3.214 -9.478 5.110 1.00 95.25 107 GLY A N 1
ATOM 811 C CA . GLY A 1 107 ? -3.229 -10.669 4.263 1.00 95.25 107 GLY A CA 1
ATOM 812 C C . GLY A 1 107 ? -3.684 -10.395 2.834 1.00 95.25 107 GLY A C 1
ATOM 813 O O . GLY A 1 107 ? -3.732 -11.314 2.029 1.00 95.25 107 GLY A O 1
ATOM 814 N N . TRP A 1 108 ? -4.029 -9.154 2.496 1.00 97.06 108 TRP A N 1
ATOM 815 C CA . TRP A 1 108 ? -4.472 -8.795 1.153 1.00 97.06 108 TRP A CA 1
ATOM 816 C C . TRP A 1 108 ? -3.378 -8.136 0.332 1.00 97.06 108 TRP A C 1
ATOM 818 O O . TRP A 1 108 ? -2.512 -7.419 0.843 1.00 97.06 108 TRP A O 1
ATOM 828 N N . ARG A 1 109 ? -3.454 -8.386 -0.972 1.00 97.31 109 ARG A N 1
ATOM 829 C CA . ARG A 1 109 ? -2.558 -7.850 -1.985 1.00 97.31 109 ARG A CA 1
ATOM 830 C C . ARG A 1 109 ? -3.352 -7.209 -3.105 1.00 97.31 109 ARG A C 1
ATOM 832 O O . ARG A 1 109 ? -4.481 -7.615 -3.388 1.00 97.31 109 ARG A O 1
ATOM 839 N N . PHE A 1 110 ? -2.723 -6.240 -3.752 1.00 97.31 110 PHE A N 1
ATOM 840 C CA . PHE A 1 110 ? -3.190 -5.703 -5.018 1.00 97.31 110 PHE A CA 1
ATOM 841 C C . PHE A 1 110 ? -2.030 -5.547 -6.002 1.00 97.31 110 PHE A C 1
ATOM 843 O O . PHE A 1 110 ? -0.884 -5.320 -5.604 1.00 97.31 110 PHE A O 1
ATOM 850 N N . LEU A 1 111 ? -2.344 -5.634 -7.289 1.00 97.06 111 LEU A N 1
ATOM 851 C CA . LEU A 1 111 ? -1.482 -5.252 -8.397 1.00 97.06 111 LEU A CA 1
ATOM 852 C C . LEU A 1 111 ? -2.327 -4.457 -9.385 1.00 97.06 111 LEU A C 1
ATOM 854 O O . LEU A 1 111 ? -3.304 -4.963 -9.930 1.00 97.06 111 LEU A O 1
ATOM 858 N N . LEU A 1 112 ? -1.931 -3.212 -9.612 1.00 96.62 112 LEU A N 1
ATOM 859 C CA . LEU A 1 112 ? -2.586 -2.292 -10.529 1.00 96.62 112 LEU A CA 1
ATOM 860 C C . LEU A 1 112 ? -1.670 -2.015 -11.719 1.00 96.62 112 LEU A C 1
ATOM 862 O O . LEU A 1 112 ? -0.463 -1.824 -11.564 1.00 96.62 112 LEU A O 1
ATOM 866 N N . ALA A 1 113 ? -2.251 -1.959 -12.906 1.00 95.25 113 ALA A N 1
ATOM 867 C CA . ALA A 1 113 ? -1.653 -1.443 -14.129 1.00 95.25 113 ALA A CA 1
ATOM 868 C C . ALA A 1 113 ? -2.748 -0.713 -14.938 1.00 95.25 113 ALA A C 1
ATOM 870 O O . ALA A 1 113 ? -3.925 -0.861 -14.610 1.00 95.25 113 ALA A O 1
ATOM 871 N N . PRO A 1 114 ? -2.408 0.046 -15.999 1.00 92.56 114 PRO A N 1
ATOM 872 C CA . PRO A 1 114 ? -3.376 0.875 -16.728 1.00 92.56 114 PRO A CA 1
ATOM 873 C C . PRO A 1 114 ? -4.667 0.158 -17.152 1.00 92.56 114 PRO A C 1
ATOM 875 O O . PRO A 1 114 ? -5.740 0.740 -17.048 1.00 92.56 114 PRO A O 1
ATOM 878 N N . ASP A 1 115 ? -4.564 -1.112 -17.552 1.00 92.44 115 ASP A N 1
ATOM 879 C CA . ASP A 1 115 ? -5.694 -1.933 -18.008 1.00 92.44 115 ASP A CA 1
ATOM 880 C C . ASP A 1 115 ? -5.813 -3.255 -17.231 1.00 92.44 115 ASP A C 1
ATOM 882 O O . ASP A 1 115 ? -6.395 -4.225 -17.720 1.00 92.44 115 ASP A O 1
ATOM 886 N N . HIS A 1 116 ? -5.207 -3.338 -16.044 1.00 95.19 116 HIS A N 1
ATOM 887 C CA . HIS A 1 116 ? -5.119 -4.586 -15.288 1.00 95.19 116 HIS A CA 1
ATOM 888 C C . HIS A 1 116 ? -5.256 -4.347 -13.788 1.00 95.19 116 HIS A C 1
ATOM 890 O O . HIS A 1 116 ? -4.599 -3.475 -13.222 1.00 95.19 116 HIS A O 1
ATOM 896 N N . GLU A 1 117 ? -6.080 -5.164 -13.144 1.00 96.69 117 GLU A N 1
ATOM 897 C CA . GLU A 1 117 ? -6.288 -5.152 -11.702 1.00 96.69 117 GLU A CA 1
ATOM 898 C C . GLU A 1 117 ? -6.318 -6.597 -11.203 1.00 96.69 117 GLU A C 1
ATOM 900 O O . GLU A 1 117 ? -7.190 -7.366 -11.604 1.00 96.69 117 GLU A O 1
ATOM 905 N N . ASP A 1 118 ? -5.404 -6.937 -10.295 1.00 97.06 118 ASP A N 1
ATOM 906 C CA . ASP A 1 118 ? -5.494 -8.148 -9.485 1.00 97.06 118 ASP A CA 1
ATOM 907 C C . ASP A 1 118 ? -5.613 -7.767 -8.011 1.00 97.06 118 ASP A C 1
ATOM 909 O O . ASP A 1 118 ? -4.814 -6.987 -7.492 1.00 97.06 118 ASP A O 1
ATOM 913 N N . VAL A 1 119 ? -6.575 -8.371 -7.314 1.00 97.62 119 VAL A N 1
ATOM 914 C CA . VAL A 1 119 ? -6.756 -8.251 -5.861 1.00 97.62 119 VAL A CA 1
ATOM 915 C C . VAL A 1 119 ? -6.969 -9.641 -5.293 1.00 97.62 119 VAL A C 1
ATOM 917 O O . VAL A 1 119 ? -7.889 -10.346 -5.708 1.00 97.62 119 VAL A O 1
ATOM 920 N N . TRP A 1 120 ? -6.135 -10.054 -4.344 1.00 97.56 120 TRP A N 1
ATOM 921 C CA . TRP A 1 120 ? -6.209 -11.405 -3.795 1.00 97.56 120 TRP A CA 1
ATOM 922 C C . TRP A 1 120 ? -5.765 -11.474 -2.339 1.00 97.56 120 TRP A C 1
ATOM 924 O O . TRP A 1 120 ? -4.996 -10.642 -1.854 1.00 97.56 120 TRP A O 1
ATOM 934 N N . PHE A 1 121 ? -6.262 -12.498 -1.650 1.00 96.81 121 PHE A N 1
ATOM 935 C CA . PHE A 1 121 ? -5.789 -12.872 -0.327 1.00 96.81 121 PHE A CA 1
ATOM 936 C C . PHE A 1 121 ? -4.561 -13.778 -0.451 1.00 96.81 121 PHE A C 1
ATOM 938 O O . PHE A 1 121 ? -4.566 -14.759 -1.195 1.00 96.81 121 PHE A O 1
ATOM 945 N N . ASP A 1 122 ? -3.529 -13.460 0.313 1.00 94.50 122 ASP A N 1
ATOM 946 C CA . ASP A 1 122 ? -2.283 -14.196 0.435 1.00 94.50 122 ASP A CA 1
ATOM 947 C C . ASP A 1 122 ? -1.981 -14.404 1.921 1.00 94.50 122 ASP A C 1
ATOM 949 O O . ASP A 1 122 ? -1.369 -13.566 2.579 1.00 94.50 122 ASP A O 1
ATOM 953 N N . GLY A 1 123 ? -2.428 -15.536 2.469 1.00 91.88 123 GLY A N 1
ATOM 954 C CA . GLY A 1 123 ? -2.227 -15.855 3.883 1.00 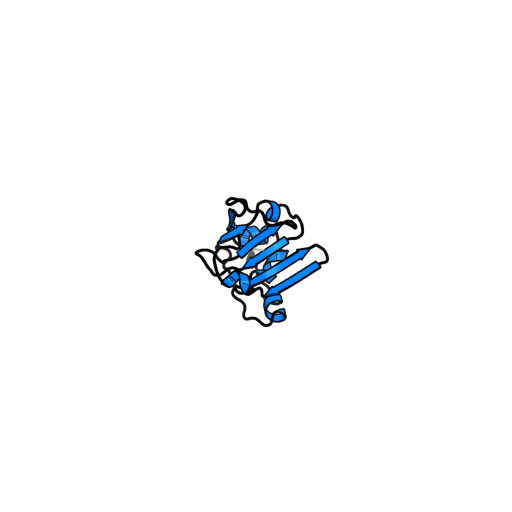91.88 123 GLY A CA 1
ATOM 955 C C . GLY A 1 123 ? -0.755 -15.968 4.287 1.00 91.88 123 GLY A C 1
ATOM 956 O O . GLY A 1 123 ? -0.443 -15.757 5.455 1.00 91.88 123 GLY A O 1
ATOM 957 N N . SER A 1 124 ? 0.156 -16.222 3.339 1.00 89.88 124 SER A N 1
ATOM 958 C CA . SER A 1 124 ? 1.582 -16.402 3.639 1.00 89.88 124 SER A CA 1
ATOM 959 C C . SER A 1 124 ? 2.243 -15.139 4.201 1.00 89.88 124 SER A C 1
ATOM 961 O O . SER A 1 124 ? 3.212 -15.226 4.952 1.00 89.88 124 SER A O 1
ATOM 963 N N . VAL A 1 125 ? 1.681 -13.960 3.912 1.00 87.31 125 VAL A N 1
ATOM 964 C CA . VAL A 1 125 ? 2.192 -12.669 4.403 1.00 87.31 125 VAL A CA 1
ATOM 965 C C . VAL A 1 125 ? 1.833 -12.402 5.870 1.00 87.31 125 VAL A C 1
ATOM 967 O O . VAL A 1 125 ? 2.287 -11.420 6.454 1.00 87.31 125 VAL A O 1
ATOM 970 N N . LEU A 1 126 ? 1.007 -13.258 6.478 1.00 87.19 126 LEU A N 1
ATOM 971 C CA . LEU A 1 126 ? 0.596 -13.147 7.878 1.00 87.19 126 LEU A CA 1
ATOM 972 C C . LEU A 1 126 ? 1.487 -13.944 8.839 1.00 87.19 126 LEU A C 1
ATOM 974 O O . LEU A 1 126 ? 1.393 -13.726 10.050 1.00 87.19 126 LEU A O 1
ATOM 978 N N . ASP A 1 127 ? 2.337 -14.830 8.311 1.00 77.44 127 ASP A N 1
ATOM 979 C CA . ASP A 1 127 ? 3.069 -15.841 9.081 1.00 77.44 127 ASP A CA 1
ATOM 980 C C . ASP A 1 127 ? 4.481 -15.400 9.540 1.00 77.44 127 ASP A C 1
ATOM 982 O O . ASP A 1 127 ? 5.176 -16.171 10.202 1.00 77.44 127 ASP A O 1
ATOM 986 N N . GLY A 1 128 ? 4.915 -14.157 9.270 1.00 62.09 128 GLY A N 1
ATOM 987 C CA . GLY A 1 128 ? 6.131 -13.573 9.869 1.00 62.09 128 GLY A CA 1
ATOM 988 C C . GLY A 1 128 ? 6.950 -12.635 8.960 1.00 62.09 128 GLY A C 1
ATOM 989 O O . GLY A 1 128 ? 6.653 -12.515 7.774 1.00 62.09 128 GLY A O 1
ATOM 990 N N . PRO A 1 129 ? 8.004 -11.978 9.496 1.00 54.09 129 PRO A N 1
ATOM 991 C CA . PRO A 1 129 ? 8.651 -10.776 8.932 1.00 54.09 129 PRO A CA 1
ATOM 992 C C . PRO A 1 129 ? 9.512 -10.989 7.670 1.00 54.09 129 PRO A C 1
ATOM 994 O O . PRO A 1 129 ? 10.267 -10.106 7.289 1.00 54.09 129 PRO A O 1
ATOM 997 N N . ASN A 1 130 ? 9.437 -12.140 7.002 1.00 48.22 130 ASN A N 1
ATOM 998 C CA . ASN A 1 130 ? 10.374 -12.505 5.928 1.00 48.22 130 ASN A CA 1
ATOM 999 C C . ASN A 1 130 ? 9.975 -12.021 4.519 1.00 48.22 130 ASN A C 1
ATOM 1001 O O . ASN A 1 130 ? 10.511 -12.539 3.539 1.00 48.22 130 ASN A O 1
ATOM 1005 N N . LEU A 1 131 ? 9.012 -11.104 4.379 1.00 52.00 131 LEU A N 1
ATOM 1006 C CA . LEU A 1 131 ? 8.385 -10.820 3.076 1.00 52.00 131 LEU A CA 1
ATOM 1007 C C . LEU A 1 131 ? 8.500 -9.382 2.558 1.00 52.00 131 LEU A C 1
ATOM 1009 O O . LEU A 1 131 ? 7.988 -9.115 1.470 1.00 52.00 131 LEU A O 1
ATOM 1013 N N . VAL A 1 132 ? 9.209 -8.494 3.253 1.00 51.75 132 VAL A N 1
ATOM 1014 C CA . VAL A 1 132 ? 9.554 -7.145 2.769 1.00 51.75 132 VAL A CA 1
ATOM 1015 C C . VAL A 1 132 ? 10.923 -6.718 3.256 1.00 51.75 132 VAL A C 1
ATOM 1017 O O . VAL A 1 132 ? 11.289 -7.107 4.387 1.00 51.75 132 VAL A O 1
#

Foldseek 3Di:
DDDDDDDDDDDPPPPDPDPPQDQVVCVVVVHDFDADDQQFKAWEAPQLLVPAPWKKWAAEPDDPTRRIHIYHDDDDDPPPPRTDIDGNNVSCVSPVVCRNVNRDHHQWMWIDDPPDIDIDGHCVRHPDDPPD

pLDDT: mean 82.72, std 20.14, range [31.69, 97.62]

Radius of gyration: 20.21 Å; chains: 1; bounding box: 56×75×33 Å

Secondary structure (DSSP, 8-state):
-----------------------HHHHHHT-------TT-EEEE-GGGGGT-SSEEEEEPPPSSS--EEEEESSS----TTS-EEEEHHHHHHH-GGGTTTTTSPTTEEEEEETTEEEEEE-GGGGS-STT-

Sequence (132 aa):
MAFPASVIMAGKEQAAVGFEPSDHVCRRAGVLPSPVAPADKLGVSRQALSGEWPLNGVRLREDGTCGWYVWSGRTLSHDPDFFVPLHVEHLVEARPEVAPYLGLPPGWRFLLAPDHEDVWFDGSVLDGPNLV